Protein AF-A0A5E4Q8F3-F1 (afdb_monomer)

Nearest PDB structures (foldseek):
  2fm8-assembly1_C  TM=4.283E-01  e=4.995E+00  Salmonella enterica subsp. enterica serovar Typhimurium

Sequence (100 aa):
MDKVKKRAPNYTENEKQNLLELVAKYKDIVDCKRTGSFYINKKQIAWAKIADEYNSFCTTGPRNMRTPKHFYNNIKHHARKVSAIENVEILIDITNQPTT

Organism: NCBI:txid189913

Foldseek 3Di:
DDDPDDDQDDDDPVLLVVLVVLCVVVVCLCVPPDDDPVSVVSNQVSLQVSQVVSQVDDPSHGDGSVVSNVSVVVVVVVVVVVVVVVVVVVV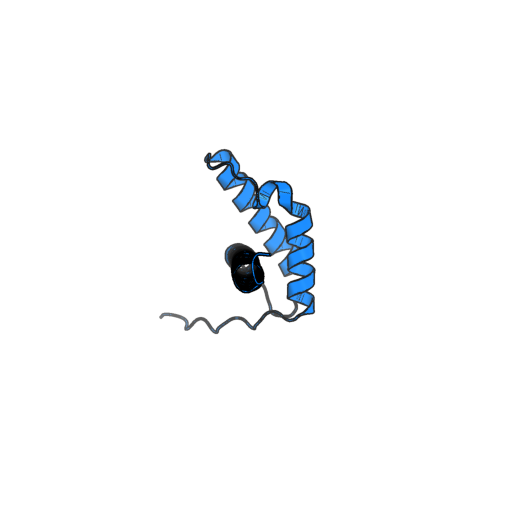VVVVPPPDD

Solvent-accessible surface area (backbone atoms only — not comparable to full-atom values): 5960 Å² total; per-residue (Å²): 134,84,76,80,77,75,80,72,64,75,80,50,72,67,56,50,52,54,51,50,53,50,47,58,78,43,36,79,55,69,68,45,86,66,79,52,70,72,50,48,50,53,30,52,54,50,36,42,51,49,23,54,58,48,45,75,73,51,86,66,60,79,59,58,38,64,54,62,53,49,53,52,51,50,50,56,48,50,53,53,51,51,55,52,49,55,53,49,52,54,52,51,57,60,70,69,50,81,83,128

InterPro domains:
  IPR028002 Myb/SANT-like DNA-binding domain 5 [PF13873] (7-81)

pLDDT: mean 88.31, std 11.17, range [41.16, 97.81]

Secondary structure (DSSP, 8-state):
-----PPPPPPPHHHHHHHHHHHHHTHHHHT----SHHHHHHHHHHHHHHHHHHHHH-SS----THHHHHHHHHHHHHHHHHHHHHHHHHHHHHHTS---

Radius of gyration: 19.05 Å; Cα contacts (8 Å, |Δi|>4): 50; chains: 1; bounding box: 34×70×32 Å

Structure (mmCIF, N/CA/C/O backbone):
data_AF-A0A5E4Q8F3-F1
#
_entry.id   AF-A0A5E4Q8F3-F1
#
loop_
_atom_site.group_PDB
_atom_site.id
_atom_site.type_symbol
_atom_site.label_atom_id
_atom_site.label_alt_id
_atom_site.label_comp_id
_atom_site.label_asym_id
_atom_site.label_entity_id
_atom_site.label_seq_id
_atom_site.pdbx_PDB_ins_code
_atom_site.Cartn_x
_atom_site.Cartn_y
_atom_site.Cartn_z
_atom_site.occupancy
_atom_site.B_iso_or_equiv
_atom_site.auth_seq_id
_atom_site.auth_comp_id
_atom_site.auth_asym_id
_atom_site.auth_atom_id
_atom_site.pdbx_PDB_model_num
ATOM 1 N N . MET A 1 1 ? 19.994 -22.347 3.267 1.00 41.16 1 MET A N 1
ATOM 2 C CA . MET A 1 1 ? 20.299 -21.634 2.006 1.00 41.16 1 MET A CA 1
ATOM 3 C C . MET A 1 1 ? 19.337 -20.471 1.869 1.00 41.16 1 MET A C 1
ATOM 5 O O . MET A 1 1 ? 18.236 -20.634 1.352 1.00 41.16 1 MET A O 1
ATOM 9 N N . ASP A 1 2 ? 19.730 -19.310 2.382 1.00 53.06 2 ASP A N 1
ATOM 10 C CA . ASP A 1 2 ? 18.973 -18.076 2.213 1.00 53.06 2 ASP A CA 1
ATOM 11 C C . ASP A 1 2 ? 19.071 -17.625 0.757 1.00 53.06 2 ASP A C 1
ATOM 13 O O . ASP A 1 2 ? 20.108 -17.154 0.290 1.00 53.06 2 ASP A O 1
ATOM 17 N N . LYS A 1 3 ? 17.985 -17.810 -0.002 1.00 62.62 3 LYS A N 1
ATOM 18 C CA . LYS A 1 3 ? 17.858 -17.202 -1.329 1.00 62.62 3 LYS A CA 1
ATOM 19 C C . LYS A 1 3 ? 17.895 -15.687 -1.139 1.00 62.62 3 LYS A C 1
ATOM 21 O O . LYS A 1 3 ? 16.931 -15.113 -0.634 1.00 62.62 3 LYS A O 1
ATOM 26 N N . VAL A 1 4 ? 18.987 -15.048 -1.559 1.00 63.34 4 VAL A N 1
ATOM 27 C CA . VAL A 1 4 ? 19.101 -13.586 -1.648 1.00 63.34 4 VAL A CA 1
ATOM 28 C C . VAL A 1 4 ? 17.906 -13.076 -2.457 1.00 63.34 4 VAL A C 1
ATOM 30 O O . VAL A 1 4 ? 17.823 -13.281 -3.670 1.00 63.34 4 VAL A O 1
ATOM 33 N N . LYS A 1 5 ? 16.925 -12.467 -1.779 1.00 66.12 5 LYS A N 1
ATOM 34 C CA . LYS A 1 5 ? 15.740 -11.909 -2.436 1.00 66.12 5 LYS A CA 1
ATOM 35 C C . LYS A 1 5 ? 16.194 -10.725 -3.281 1.00 66.12 5 LYS A C 1
ATOM 37 O O . LYS A 1 5 ? 16.501 -9.663 -2.743 1.00 66.12 5 LYS A O 1
ATOM 42 N N . LYS A 1 6 ? 16.230 -10.903 -4.605 1.00 72.75 6 LYS A N 1
ATOM 43 C CA . LYS A 1 6 ? 16.404 -9.787 -5.541 1.00 72.75 6 LYS A CA 1
ATOM 44 C C . LYS A 1 6 ? 15.330 -8.738 -5.246 1.00 72.75 6 LYS A C 1
ATOM 46 O O . LYS A 1 6 ? 14.160 -9.084 -5.064 1.00 72.75 6 LYS A O 1
ATOM 51 N N . ARG A 1 7 ? 15.736 -7.467 -5.154 1.00 77.06 7 ARG A N 1
ATOM 52 C CA . ARG A 1 7 ? 14.789 -6.359 -4.979 1.00 77.06 7 ARG A CA 1
ATOM 53 C C . ARG A 1 7 ? 13.828 -6.378 -6.159 1.00 77.06 7 ARG A C 1
ATOM 55 O O . ARG A 1 7 ? 14.257 -6.486 -7.305 1.00 77.06 7 ARG A O 1
ATOM 62 N N . ALA A 1 8 ? 12.538 -6.300 -5.864 1.00 77.12 8 ALA A N 1
ATOM 63 C CA . ALA A 1 8 ? 11.547 -6.152 -6.910 1.00 77.12 8 ALA A CA 1
ATOM 64 C C . ALA A 1 8 ? 11.726 -4.776 -7.589 1.00 77.12 8 ALA A C 1
ATOM 66 O O . ALA A 1 8 ? 12.150 -3.835 -6.907 1.00 77.12 8 ALA A O 1
ATOM 67 N N . PRO A 1 9 ? 11.421 -4.645 -8.893 1.00 86.25 9 PRO A N 1
ATOM 68 C CA . PRO A 1 9 ? 11.582 -3.388 -9.620 1.00 86.25 9 PRO A CA 1
ATOM 69 C C . PRO A 1 9 ? 10.818 -2.230 -8.962 1.00 86.25 9 PRO A C 1
ATOM 71 O O . PRO A 1 9 ? 9.877 -2.445 -8.191 1.00 86.25 9 PRO A O 1
ATOM 74 N N . ASN A 1 10 ? 11.210 -0.993 -9.254 1.00 89.56 10 ASN A N 1
ATOM 75 C CA . ASN A 1 10 ? 10.438 0.170 -8.816 1.00 89.56 10 ASN A CA 1
ATOM 76 C C . ASN A 1 10 ? 9.112 0.243 -9.581 1.00 89.56 10 ASN A C 1
ATOM 78 O O . ASN A 1 10 ? 9.052 -0.184 -10.730 1.00 89.56 10 ASN A O 1
ATOM 82 N N . TYR A 1 11 ? 8.080 0.809 -8.953 1.00 87.69 11 TYR A N 1
ATOM 83 C CA . TYR A 1 11 ? 6.825 1.110 -9.640 1.00 87.69 11 TYR A CA 1
ATOM 84 C C . TYR A 1 11 ? 7.064 2.119 -10.764 1.00 87.69 11 TYR A C 1
ATOM 86 O O . TYR A 1 11 ? 7.699 3.158 -10.544 1.00 87.69 11 TYR A O 1
ATOM 94 N N . THR A 1 12 ? 6.513 1.833 -11.939 1.00 92.62 12 THR A N 1
ATOM 95 C CA . THR A 1 12 ? 6.378 2.819 -13.016 1.00 92.62 12 THR A CA 1
ATOM 96 C C . THR A 1 12 ? 5.365 3.893 -12.625 1.00 92.62 12 THR A C 1
ATOM 98 O O . THR A 1 12 ? 4.543 3.687 -11.734 1.00 92.62 12 THR A O 1
ATOM 101 N N . GLU A 1 13 ? 5.393 5.048 -13.287 1.00 92.25 13 GLU A N 1
ATOM 102 C CA . GLU A 1 13 ? 4.447 6.125 -12.970 1.00 92.25 13 GLU A CA 1
ATOM 103 C C . GLU A 1 13 ? 2.990 5.712 -13.228 1.00 92.25 13 GLU A C 1
ATOM 105 O O . GLU A 1 13 ? 2.118 5.950 -12.397 1.00 92.25 13 GLU A O 1
ATOM 110 N N . ASN A 1 14 ? 2.749 4.975 -14.314 1.00 92.75 14 ASN A N 1
ATOM 111 C CA . ASN A 1 14 ? 1.431 4.425 -14.623 1.00 92.75 14 ASN A CA 1
ATOM 112 C C . ASN A 1 14 ? 0.950 3.436 -13.547 1.00 92.75 14 ASN A C 1
ATOM 114 O O . ASN A 1 14 ? -0.196 3.483 -13.112 1.00 92.75 14 ASN A O 1
ATOM 118 N N . GLU A 1 15 ? 1.836 2.563 -13.058 1.00 92.50 15 GLU A N 1
ATOM 119 C CA . GLU A 1 15 ? 1.501 1.643 -11.966 1.00 92.50 15 GLU A CA 1
ATOM 120 C C . GLU A 1 15 ? 1.185 2.379 -10.662 1.00 92.50 15 GLU A C 1
ATOM 122 O O . GLU A 1 15 ? 0.274 1.965 -9.946 1.00 92.50 15 GLU A O 1
ATOM 127 N N . LYS A 1 16 ? 1.904 3.465 -10.349 1.00 93.50 16 LYS A N 1
ATOM 128 C CA . LYS A 1 16 ? 1.603 4.306 -9.181 1.00 93.50 16 LYS A CA 1
ATOM 129 C C . LYS A 1 16 ? 0.211 4.922 -9.292 1.00 93.50 16 LYS A C 1
ATOM 131 O O . LYS A 1 16 ? -0.545 4.853 -8.324 1.00 93.50 16 LYS A O 1
ATOM 136 N N . GLN A 1 17 ? -0.122 5.484 -10.455 1.00 94.75 17 GLN A N 1
ATOM 137 C CA . GLN A 1 17 ? -1.421 6.101 -10.715 1.00 94.75 17 GLN A CA 1
ATOM 138 C C . GLN A 1 17 ? -2.556 5.076 -10.601 1.00 94.75 17 GLN A C 1
ATOM 140 O O . GLN A 1 17 ? -3.470 5.254 -9.796 1.00 94.75 17 GLN A O 1
ATOM 145 N N . ASN A 1 18 ? -2.437 3.941 -11.293 1.00 93.69 18 ASN A N 1
ATOM 146 C CA . ASN A 1 18 ? -3.419 2.858 -11.218 1.00 93.69 18 ASN A CA 1
ATOM 147 C C . ASN A 1 18 ? -3.590 2.348 -9.783 1.00 93.69 18 ASN A C 1
ATOM 149 O O . ASN A 1 18 ? -4.702 2.077 -9.332 1.00 93.69 18 ASN A O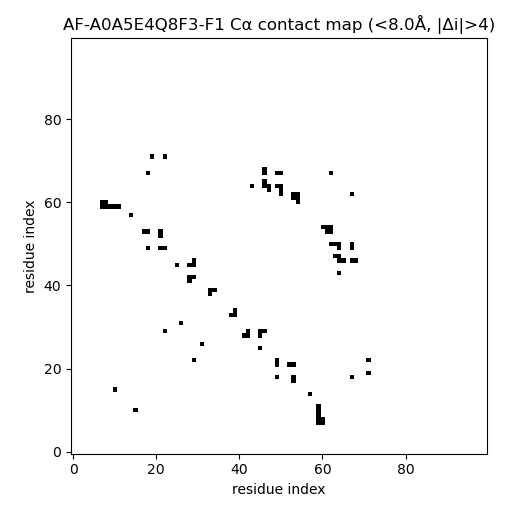 1
ATOM 153 N N . LEU A 1 19 ? -2.493 2.232 -9.030 1.00 93.94 19 LEU A N 1
ATOM 154 C CA . LEU A 1 19 ? -2.546 1.793 -7.643 1.00 93.94 19 LEU A CA 1
ATOM 155 C C . LEU A 1 19 ? -3.279 2.800 -6.744 1.00 93.94 19 LEU A C 1
ATOM 157 O O . LEU A 1 19 ? -4.019 2.386 -5.854 1.00 93.94 19 LEU A O 1
ATOM 161 N N . LEU A 1 20 ? -3.111 4.104 -6.971 1.00 95.56 20 LEU A N 1
ATOM 162 C CA . LEU A 1 20 ? -3.868 5.137 -6.260 1.00 95.56 20 LEU A CA 1
ATOM 163 C C . LEU A 1 20 ? -5.364 5.072 -6.580 1.00 95.56 20 LEU A C 1
ATOM 165 O O . LEU A 1 20 ? -6.180 5.157 -5.663 1.00 95.56 20 LEU A O 1
ATOM 169 N N . GLU A 1 21 ? -5.724 4.855 -7.843 1.00 96.12 21 GLU A N 1
ATOM 170 C CA . GLU A 1 21 ? -7.117 4.687 -8.268 1.00 96.12 21 GLU A CA 1
ATOM 171 C C . GLU A 1 21 ? -7.760 3.443 -7.647 1.00 96.12 21 GLU A C 1
ATOM 173 O O . GLU A 1 21 ? -8.880 3.512 -7.138 1.00 96.12 21 GLU A O 1
ATOM 178 N N . LEU A 1 22 ? -7.037 2.319 -7.599 1.00 95.88 22 LEU A N 1
ATOM 179 C CA . LEU A 1 22 ? -7.485 1.122 -6.886 1.00 95.88 22 LEU A CA 1
ATOM 180 C C . LEU A 1 22 ? -7.731 1.409 -5.406 1.00 95.88 22 LEU A C 1
ATOM 182 O O . LEU A 1 22 ? -8.772 1.044 -4.864 1.00 95.88 22 LEU A O 1
ATOM 186 N N . VAL A 1 23 ? -6.795 2.083 -4.737 1.00 96.12 23 VAL A N 1
ATOM 187 C CA . VAL A 1 23 ? -6.950 2.429 -3.319 1.00 96.12 23 VAL A CA 1
ATOM 188 C C . VAL A 1 23 ? -8.143 3.366 -3.110 1.00 96.12 23 VAL A C 1
ATOM 190 O O . VAL A 1 23 ? -8.882 3.190 -2.139 1.00 96.12 23 VAL A O 1
ATOM 193 N N . ALA A 1 24 ? -8.380 4.309 -4.026 1.00 95.12 24 ALA A N 1
ATOM 194 C CA . ALA A 1 24 ? -9.519 5.220 -3.972 1.00 95.12 24 ALA A CA 1
ATOM 195 C C . ALA A 1 24 ? -10.867 4.477 -4.012 1.00 95.12 24 ALA A C 1
ATOM 197 O O . ALA A 1 24 ? -11.759 4.823 -3.237 1.00 95.12 24 ALA A O 1
ATOM 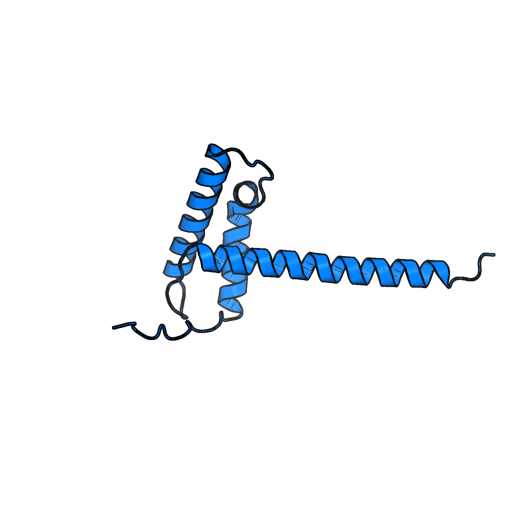198 N N . LYS A 1 25 ? -10.995 3.400 -4.804 1.00 96.25 25 LYS A N 1
ATOM 199 C CA . LYS A 1 25 ? -12.199 2.537 -4.827 1.00 96.25 25 LYS A CA 1
ATOM 200 C C . LYS A 1 25 ? -12.515 1.903 -3.466 1.00 96.25 25 LYS A C 1
ATOM 202 O O . LYS A 1 25 ? -13.672 1.635 -3.161 1.00 96.25 25 LYS A O 1
ATOM 207 N N . TYR A 1 26 ? -11.495 1.668 -2.638 1.00 96.06 26 TYR A N 1
ATOM 208 C CA . TYR A 1 26 ? -11.620 1.044 -1.315 1.00 96.06 26 TYR A CA 1
ATOM 209 C C . TYR A 1 26 ? -11.443 2.030 -0.149 1.00 96.06 26 TYR A C 1
ATOM 211 O O . TYR A 1 26 ? -11.329 1.591 1.005 1.00 96.06 26 TYR A O 1
ATOM 219 N N . LYS A 1 27 ? -11.426 3.345 -0.422 1.00 93.94 27 LYS A N 1
ATOM 220 C CA . LYS A 1 27 ? -11.075 4.416 0.528 1.00 93.94 27 LYS A CA 1
ATOM 221 C C . LYS A 1 27 ? -11.795 4.295 1.870 1.00 93.94 27 LYS A C 1
ATOM 223 O O . LYS A 1 27 ? -11.143 4.308 2.914 1.00 93.94 27 LYS A O 1
ATOM 228 N N . ASP A 1 28 ? -13.108 4.086 1.849 1.00 95.25 28 ASP A N 1
ATOM 229 C CA . ASP A 1 28 ? -13.939 4.018 3.060 1.00 95.25 28 ASP A CA 1
ATOM 230 C C . ASP A 1 28 ? -13.528 2.894 4.016 1.00 95.25 28 ASP A C 1
ATOM 232 O O . ASP A 1 28 ? -13.720 2.981 5.231 1.00 95.25 28 ASP A O 1
ATOM 236 N N . ILE A 1 29 ? -12.930 1.828 3.481 1.00 96.19 29 ILE A N 1
ATOM 237 C CA . ILE A 1 29 ? -12.446 0.694 4.263 1.00 96.19 29 ILE A CA 1
ATOM 238 C C . ILE A 1 29 ? -11.012 0.951 4.725 1.00 96.19 29 ILE A C 1
ATOM 240 O O . ILE A 1 29 ? -10.716 0.796 5.914 1.00 96.19 29 ILE A O 1
ATOM 244 N N . VAL A 1 30 ? -10.119 1.340 3.808 1.00 94.69 30 VAL A N 1
ATOM 245 C CA . VAL A 1 30 ? -8.682 1.476 4.101 1.00 94.69 30 VAL A CA 1
ATOM 246 C C . VAL A 1 30 ? -8.376 2.652 5.032 1.00 94.69 30 VAL A C 1
ATOM 248 O O . VAL A 1 30 ? -7.526 2.505 5.913 1.00 94.69 30 VAL A O 1
ATOM 251 N N . ASP A 1 31 ? -9.106 3.765 4.906 1.00 93.88 31 ASP A N 1
ATOM 252 C CA . ASP A 1 31 ? -8.959 4.964 5.743 1.00 93.88 31 ASP A CA 1
ATOM 253 C C . ASP A 1 31 ? -9.906 4.988 6.951 1.00 93.88 31 ASP A C 1
ATOM 255 O O . ASP A 1 31 ? -9.870 5.919 7.760 1.00 93.88 31 ASP A O 1
ATOM 259 N N . CYS A 1 32 ? -10.712 3.938 7.143 1.00 94.12 32 CYS A N 1
ATOM 260 C CA . CYS A 1 32 ? -11.551 3.800 8.327 1.00 94.12 32 CYS A CA 1
ATOM 261 C C . CYS A 1 32 ? -10.703 3.939 9.606 1.00 94.12 32 CYS A C 1
ATOM 263 O O . CYS A 1 32 ? -9.719 3.225 9.789 1.00 94.12 32 CYS A O 1
ATOM 265 N N . LYS A 1 33 ? -11.089 4.806 10.548 1.00 93.38 33 LYS A N 1
ATOM 266 C CA . LYS A 1 33 ? -10.323 5.029 11.795 1.00 93.38 33 LYS A CA 1
ATOM 267 C C . LYS A 1 33 ? -10.530 3.943 12.860 1.00 93.38 33 LYS A C 1
ATOM 269 O O . LYS A 1 33 ? -9.822 3.917 13.858 1.00 93.38 33 LYS A O 1
ATOM 274 N N . ARG A 1 34 ? -11.478 3.022 12.655 1.00 94.75 34 ARG A N 1
ATOM 275 C CA . ARG A 1 34 ? -11.837 1.985 13.637 1.00 94.75 34 ARG A CA 1
ATOM 276 C C . ARG A 1 34 ? -10.719 0.947 13.795 1.00 94.75 34 ARG A C 1
ATOM 278 O O . ARG A 1 34 ? -10.110 0.517 12.807 1.00 94.75 34 ARG A O 1
ATOM 285 N N . THR A 1 35 ? -10.485 0.535 15.040 1.00 92.50 35 THR A N 1
ATOM 286 C CA . THR A 1 35 ? -9.356 -0.314 15.467 1.00 92.50 35 THR A CA 1
ATOM 287 C C . THR A 1 35 ? -9.767 -1.705 15.957 1.00 92.50 35 THR A C 1
ATOM 289 O O . THR A 1 35 ? -8.902 -2.512 16.268 1.00 92.50 35 THR A O 1
ATOM 292 N N . GLY A 1 36 ? -11.065 -2.027 15.993 1.00 95.75 36 GLY A N 1
ATOM 293 C CA . GLY A 1 36 ? -11.533 -3.363 16.382 1.00 95.75 36 GLY A CA 1
ATOM 294 C C . GLY A 1 36 ? -11.060 -4.462 15.422 1.00 95.75 36 GLY A C 1
ATOM 295 O O . GLY A 1 36 ? -10.900 -4.213 14.224 1.00 95.75 36 GLY A O 1
ATOM 296 N N . SER A 1 37 ? -10.890 -5.687 15.930 1.00 96.19 37 SER A N 1
ATOM 297 C CA . SER A 1 37 ? -10.399 -6.855 15.174 1.00 96.19 37 SER A CA 1
ATOM 298 C C . SER A 1 37 ? -11.159 -7.089 13.864 1.00 96.19 37 SER A C 1
ATOM 300 O O . SER A 1 37 ? -10.542 -7.276 12.817 1.00 96.19 37 SER A O 1
ATOM 302 N N . PHE A 1 38 ? -12.489 -6.966 13.889 1.00 96.06 38 PHE A N 1
ATOM 303 C CA . PHE A 1 38 ? -13.345 -7.032 12.701 1.00 96.06 38 PHE A CA 1
ATOM 304 C C . PHE A 1 38 ? -12.943 -6.013 11.617 1.00 96.06 38 PHE A C 1
ATOM 306 O O . PHE A 1 38 ? -12.793 -6.360 10.446 1.00 96.06 38 PHE A O 1
ATOM 313 N N . TYR A 1 39 ? -12.708 -4.755 12.002 1.00 95.19 39 TYR A N 1
ATOM 314 C CA . TYR A 1 39 ? -12.319 -3.684 11.077 1.00 95.19 39 TYR A CA 1
ATOM 315 C C . TYR A 1 39 ? -10.883 -3.846 10.581 1.00 95.19 39 TYR A C 1
ATOM 317 O O . TYR A 1 39 ? -10.593 -3.537 9.425 1.00 95.19 39 TYR A O 1
ATOM 325 N N . ILE A 1 40 ? -9.988 -4.358 11.430 1.00 95.69 40 ILE A N 1
ATOM 326 C CA . ILE A 1 40 ? -8.623 -4.710 11.034 1.00 95.69 40 ILE A CA 1
ATOM 327 C C . ILE A 1 40 ? -8.657 -5.799 9.959 1.00 95.69 40 ILE A C 1
ATOM 329 O O . ILE A 1 40 ? -8.017 -5.632 8.921 1.00 95.69 40 ILE A O 1
ATOM 333 N N . ASN A 1 41 ? -9.437 -6.863 10.164 1.00 96.75 41 ASN A N 1
ATOM 334 C CA . ASN A 1 41 ? -9.583 -7.932 9.179 1.00 96.75 41 ASN A CA 1
ATOM 335 C C . ASN A 1 41 ? -10.195 -7.404 7.870 1.00 96.75 41 ASN A C 1
ATOM 337 O O . ASN A 1 41 ? -9.658 -7.636 6.790 1.00 96.75 41 ASN A O 1
ATOM 341 N N . LYS A 1 42 ? -11.243 -6.572 7.952 1.00 97.06 42 LYS A N 1
ATOM 342 C CA . LYS A 1 42 ? -11.857 -5.940 6.772 1.00 97.06 42 LYS A CA 1
ATOM 343 C C . LYS A 1 42 ? -10.847 -5.121 5.954 1.00 97.06 42 LYS A C 1
ATOM 345 O O . LYS A 1 42 ? -10.839 -5.209 4.728 1.00 97.06 42 LYS A O 1
ATOM 350 N N . LYS A 1 43 ? -9.955 -4.377 6.618 1.00 96.56 43 LYS A N 1
ATOM 351 C CA . LYS A 1 43 ? -8.845 -3.665 5.962 1.00 96.56 43 LYS A CA 1
ATOM 352 C C . LYS A 1 43 ? -7.842 -4.621 5.322 1.00 96.56 43 LYS A C 1
ATOM 354 O O . LYS A 1 43 ? -7.391 -4.347 4.219 1.00 96.56 43 LYS A O 1
ATOM 359 N N . GLN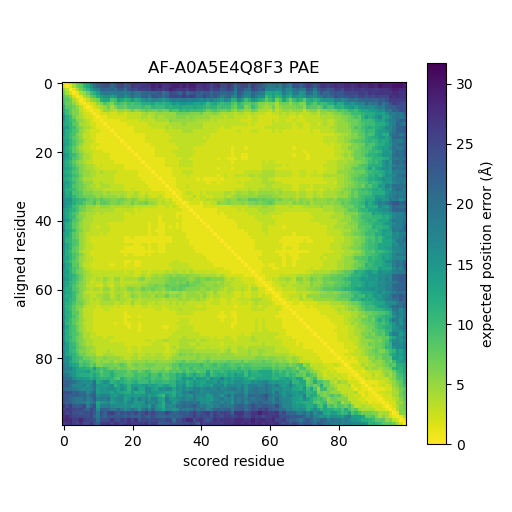 A 1 44 ? -7.470 -5.710 5.995 1.00 96.62 44 GLN A N 1
ATOM 360 C CA . GLN A 1 44 ? -6.552 -6.710 5.433 1.00 96.62 44 GLN A CA 1
ATOM 361 C C . GLN A 1 44 ? -7.123 -7.337 4.158 1.00 96.62 44 GLN A C 1
ATOM 363 O O . GLN A 1 44 ? -6.424 -7.387 3.152 1.00 96.62 44 GLN A O 1
ATOM 368 N N . ILE A 1 45 ? -8.405 -7.710 4.171 1.00 97.06 45 ILE A N 1
ATOM 369 C CA . ILE A 1 45 ? -9.113 -8.235 2.997 1.00 97.06 45 ILE A CA 1
ATOM 370 C C . ILE A 1 45 ? -9.132 -7.201 1.863 1.00 97.06 45 ILE A C 1
ATOM 372 O O . ILE A 1 45 ? -8.860 -7.551 0.720 1.00 97.06 45 ILE A O 1
ATOM 376 N N . ALA A 1 46 ? -9.406 -5.926 2.158 1.00 97.81 46 ALA A N 1
ATOM 377 C CA . ALA A 1 46 ? -9.363 -4.871 1.143 1.00 97.81 46 ALA A CA 1
ATOM 378 C C . ALA A 1 46 ? -7.961 -4.715 0.530 1.00 97.81 46 ALA A C 1
ATOM 380 O O . ALA A 1 46 ? -7.827 -4.652 -0.687 1.00 97.81 46 ALA A O 1
ATOM 381 N N . TRP A 1 47 ? -6.904 -4.726 1.349 1.00 97.69 47 TRP A N 1
ATOM 382 C CA . TRP A 1 47 ? -5.526 -4.672 0.851 1.00 97.69 47 TRP A CA 1
ATOM 383 C C . TRP A 1 47 ? -5.128 -5.906 0.034 1.00 97.69 47 TRP A C 1
ATOM 385 O O . TRP A 1 47 ? -4.332 -5.770 -0.892 1.00 97.69 47 TRP A O 1
ATOM 395 N N . ALA A 1 48 ? -5.664 -7.086 0.358 1.00 97.19 48 ALA A N 1
ATOM 396 C CA . ALA A 1 48 ? -5.485 -8.287 -0.453 1.00 97.19 48 ALA A CA 1
ATOM 397 C C . ALA A 1 48 ? -6.135 -8.121 -1.834 1.00 97.19 48 ALA A C 1
ATOM 399 O O . ALA A 1 48 ? -5.443 -8.270 -2.833 1.00 97.19 48 ALA A O 1
ATOM 400 N N . LYS A 1 49 ? -7.395 -7.666 -1.893 1.00 97.31 49 LYS A N 1
ATOM 401 C CA . LYS A 1 49 ? -8.095 -7.391 -3.162 1.00 97.31 49 LYS A CA 1
ATOM 402 C C . LYS A 1 49 ? -7.368 -6.367 -4.033 1.00 97.31 49 LYS A C 1
ATOM 404 O O . LYS A 1 49 ? -7.167 -6.610 -5.213 1.00 97.31 49 LYS A O 1
ATOM 409 N N . ILE A 1 50 ? -6.900 -5.267 -3.437 1.00 97.12 50 ILE A N 1
ATOM 410 C CA . ILE A 1 50 ? -6.102 -4.253 -4.146 1.00 97.12 50 ILE A CA 1
ATOM 411 C C . ILE A 1 50 ? -4.833 -4.872 -4.742 1.00 97.12 50 ILE A C 1
ATOM 413 O O . ILE A 1 50 ? -4.455 -4.537 -5.860 1.00 97.12 50 ILE A O 1
ATOM 417 N N . ALA A 1 51 ? -4.155 -5.752 -4.000 1.00 96.00 51 ALA A N 1
ATOM 418 C CA . ALA A 1 51 ? -2.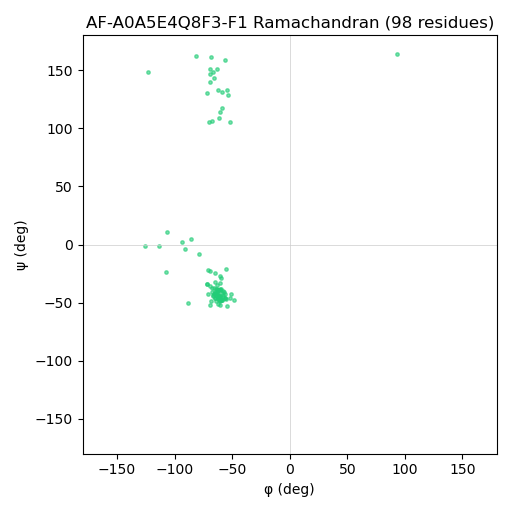961 -6.419 -4.501 1.00 96.00 51 ALA A CA 1
ATOM 419 C C . ALA A 1 51 ? -3.283 -7.392 -5.639 1.00 96.00 51 ALA A C 1
ATOM 421 O O . ALA A 1 51 ? -2.542 -7.420 -6.615 1.00 96.00 51 ALA A O 1
ATOM 422 N N . ASP A 1 52 ? -4.377 -8.144 -5.539 1.00 96.25 52 ASP A N 1
ATOM 423 C CA . ASP A 1 52 ? -4.813 -9.074 -6.583 1.00 96.25 52 ASP A CA 1
ATOM 424 C C . ASP A 1 52 ? -5.192 -8.328 -7.870 1.00 96.25 52 ASP A C 1
ATOM 426 O O . ASP A 1 52 ? -4.714 -8.680 -8.949 1.00 96.25 52 ASP A O 1
ATOM 430 N N . GLU A 1 53 ? -5.960 -7.239 -7.758 1.00 95.69 53 GLU A N 1
ATOM 431 C CA . GLU A 1 53 ? -6.278 -6.365 -8.890 1.00 95.69 53 GLU A CA 1
ATOM 432 C C . GLU A 1 53 ? -5.010 -5.764 -9.494 1.00 95.69 53 GLU A C 1
ATOM 434 O O . GLU A 1 53 ? -4.813 -5.865 -10.701 1.00 95.69 53 GLU A O 1
ATOM 439 N N . TYR A 1 54 ? -4.105 -5.219 -8.675 1.00 94.94 54 TYR A N 1
ATOM 440 C CA . TYR A 1 54 ? -2.819 -4.705 -9.150 1.00 94.94 54 TYR A CA 1
ATOM 441 C C . TYR A 1 54 ? -2.023 -5.771 -9.913 1.00 94.94 54 TYR A C 1
ATOM 443 O O . TYR A 1 54 ? -1.508 -5.521 -11.003 1.00 94.94 54 TYR A O 1
ATOM 451 N N . ASN A 1 55 ? -1.943 -6.980 -9.359 1.00 94.44 55 ASN A N 1
ATOM 452 C CA . ASN A 1 55 ? -1.186 -8.079 -9.943 1.00 94.44 55 ASN A CA 1
ATOM 453 C C . ASN A 1 55 ? -1.759 -8.536 -11.292 1.00 94.44 55 ASN A C 1
ATOM 455 O O . ASN A 1 55 ? -1.003 -9.069 -12.101 1.00 94.44 55 ASN A O 1
ATOM 459 N N . SER A 1 56 ? -3.049 -8.299 -11.556 1.00 93.62 56 SER A N 1
ATOM 460 C CA . SER A 1 56 ? -3.691 -8.646 -12.831 1.00 93.62 56 SER A CA 1
ATOM 461 C C . SER A 1 56 ? -3.221 -7.800 -14.021 1.00 93.62 56 SER A C 1
ATOM 463 O O . SER A 1 56 ? -3.313 -8.258 -15.156 1.00 93.62 56 SER A O 1
ATOM 465 N N . PHE A 1 57 ? -2.683 -6.598 -13.777 1.00 89.75 57 PHE A N 1
ATOM 466 C CA . PHE A 1 57 ? -2.211 -5.685 -14.828 1.00 89.75 57 PHE A CA 1
ATOM 467 C C . PHE A 1 57 ? -0.753 -5.231 -14.661 1.00 89.75 57 PHE A C 1
ATOM 469 O O . PHE A 1 57 ? -0.254 -4.452 -15.474 1.00 89.75 57 PHE A O 1
ATOM 476 N N . CYS A 1 58 ? -0.063 -5.660 -13.600 1.00 90.44 58 CYS A N 1
ATOM 477 C CA . CYS A 1 58 ? 1.297 -5.207 -13.325 1.00 90.44 58 CYS A CA 1
ATOM 478 C C . CYS A 1 58 ? 2.296 -5.674 -14.393 1.00 90.44 58 CYS A C 1
ATOM 480 O O . CYS A 1 58 ? 2.242 -6.806 -14.874 1.00 90.44 58 CYS A O 1
ATOM 482 N N . THR A 1 59 ? 3.265 -4.815 -14.706 1.00 89.31 59 THR A N 1
ATOM 483 C CA . THR A 1 59 ? 4.365 -5.137 -15.630 1.00 89.31 59 THR A CA 1
ATOM 484 C C . THR A 1 59 ? 5.684 -5.314 -14.884 1.00 89.31 59 THR A C 1
ATOM 486 O O . THR A 1 59 ? 6.567 -6.044 -15.329 1.00 89.31 59 THR A O 1
ATOM 489 N N . THR A 1 60 ? 5.802 -4.723 -13.691 1.00 88.81 60 THR A N 1
ATOM 490 C CA . THR A 1 60 ? 6.978 -4.837 -12.811 1.00 88.81 60 THR A CA 1
ATOM 491 C C . THR A 1 60 ? 6.967 -6.068 -11.903 1.00 88.81 60 THR A C 1
ATOM 493 O O . THR A 1 60 ? 7.859 -6.236 -11.066 1.00 88.81 60 THR A O 1
ATOM 496 N N . GLY A 1 61 ? 5.968 -6.936 -12.066 1.00 87.56 61 GLY A N 1
ATOM 497 C CA . GLY A 1 61 ? 5.823 -8.192 -11.343 1.00 87.56 61 GLY A CA 1
ATOM 498 C C . GLY A 1 61 ? 4.961 -8.108 -10.076 1.00 87.56 61 GLY A C 1
ATOM 499 O O . GLY A 1 61 ? 4.701 -7.020 -9.541 1.00 87.56 61 GLY A O 1
ATOM 500 N N . PRO A 1 62 ? 4.531 -9.280 -9.573 1.00 89.75 62 PRO A N 1
ATOM 501 C CA . PRO A 1 62 ? 3.503 -9.383 -8.549 1.00 89.75 62 PRO A CA 1
ATOM 502 C C . PRO A 1 62 ? 3.971 -8.862 -7.187 1.00 89.75 62 PRO A C 1
ATOM 504 O O . PRO A 1 62 ? 5.133 -8.999 -6.789 1.00 89.75 62 PRO A O 1
ATOM 507 N N . ARG A 1 63 ? 3.034 -8.287 -6.434 1.00 89.94 63 ARG A N 1
ATOM 508 C CA . ARG A 1 63 ? 3.233 -7.712 -5.103 1.00 89.94 63 ARG A CA 1
ATOM 509 C C . ARG A 1 63 ? 2.300 -8.359 -4.096 1.00 89.94 63 ARG A C 1
ATOM 511 O O . ARG A 1 63 ? 1.175 -8.741 -4.401 1.00 89.94 63 ARG A O 1
ATOM 518 N N . ASN A 1 64 ? 2.772 -8.447 -2.857 1.00 92.44 64 ASN A N 1
ATOM 519 C CA . ASN A 1 64 ? 1.911 -8.810 -1.738 1.00 92.44 64 ASN A CA 1
ATOM 520 C C . ASN A 1 64 ? 1.139 -7.579 -1.253 1.00 92.44 64 ASN A C 1
ATOM 522 O O . ASN A 1 64 ? 1.585 -6.454 -1.452 1.00 92.44 64 ASN A O 1
ATOM 526 N N . MET A 1 65 ? 0.054 -7.781 -0.504 1.00 93.44 65 MET A N 1
ATOM 527 C CA . MET A 1 65 ? -0.751 -6.690 0.069 1.00 93.44 65 MET A CA 1
ATOM 528 C C . MET A 1 65 ? 0.026 -5.682 0.934 1.00 93.44 65 MET A C 1
ATOM 530 O O . MET A 1 65 ? -0.422 -4.555 1.148 1.00 93.44 65 MET A O 1
ATOM 534 N N . ARG A 1 66 ? 1.203 -6.063 1.452 1.00 93.00 66 ARG A N 1
ATOM 535 C CA . ARG A 1 66 ? 2.020 -5.176 2.289 1.00 93.00 66 ARG A CA 1
ATOM 536 C C . ARG A 1 66 ? 2.656 -4.065 1.456 1.00 93.00 66 ARG A C 1
ATOM 538 O O . ARG A 1 66 ? 2.789 -2.960 1.974 1.00 93.00 66 ARG A O 1
ATOM 545 N N . THR A 1 67 ? 3.025 -4.330 0.198 1.00 92.19 67 THR A N 1
ATOM 546 C CA . THR A 1 67 ? 3.670 -3.327 -0.664 1.00 92.19 67 THR A CA 1
ATOM 547 C C . THR A 1 67 ? 2.709 -2.194 -1.060 1.00 92.19 67 THR A C 1
ATOM 549 O O . THR A 1 67 ? 3.043 -1.052 -0.744 1.00 92.19 67 THR A O 1
ATOM 552 N N . PRO A 1 68 ? 1.498 -2.453 -1.605 1.00 93.25 68 PRO A N 1
ATOM 553 C CA . PRO A 1 68 ? 0.460 -1.440 -1.824 1.00 93.25 68 PRO A CA 1
ATOM 554 C C . PRO A 1 68 ? 0.135 -0.604 -0.590 1.00 93.25 68 PRO A C 1
ATOM 556 O O . PRO A 1 68 ? 0.097 0.625 -0.646 1.00 93.25 68 PRO A O 1
ATOM 559 N N . LYS A 1 69 ? -0.033 -1.270 0.558 1.00 95.25 69 LYS A N 1
ATOM 560 C CA . LYS A 1 69 ? -0.318 -0.597 1.827 1.00 95.25 69 LYS A CA 1
ATOM 561 C C . LYS A 1 69 ? 0.807 0.354 2.228 1.00 95.25 69 LYS A C 1
ATOM 563 O O . LYS A 1 69 ? 0.546 1.473 2.666 1.00 95.25 69 LYS A O 1
ATOM 568 N N . HIS A 1 70 ? 2.056 -0.092 2.116 1.00 94.50 70 HIS A N 1
ATOM 569 C CA . HIS A 1 70 ? 3.212 0.731 2.455 1.00 94.50 70 HIS A CA 1
ATOM 570 C C . HIS A 1 70 ? 3.356 1.920 1.500 1.00 94.50 70 HIS A C 1
ATOM 572 O O . HIS A 1 70 ? 3.536 3.043 1.963 1.00 94.50 70 HIS A O 1
ATOM 578 N N . PHE A 1 71 ? 3.188 1.692 0.196 1.00 93.38 71 PHE A N 1
ATOM 579 C CA . PHE A 1 71 ? 3.18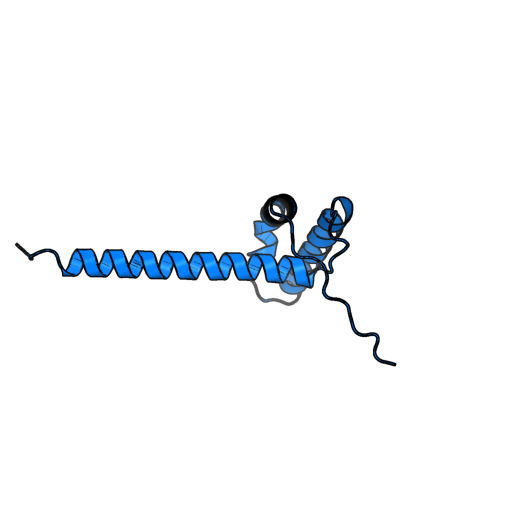1 2.739 -0.824 1.00 93.38 71 PHE A CA 1
ATOM 580 C C . PHE A 1 71 ? 2.161 3.843 -0.506 1.00 93.38 71 PHE A C 1
ATOM 582 O O . PHE A 1 71 ? 2.532 5.011 -0.390 1.00 93.38 71 PHE A O 1
ATOM 589 N N . TYR A 1 72 ? 0.903 3.473 -0.253 1.00 95.44 72 TYR A N 1
ATOM 590 C CA . TYR A 1 72 ? -0.147 4.440 0.077 1.00 95.44 72 TYR A CA 1
ATOM 591 C C . TYR A 1 72 ? 0.135 5.199 1.381 1.00 95.44 72 TYR A C 1
ATOM 593 O O . TYR A 1 72 ? -0.043 6.416 1.462 1.00 95.44 72 TYR A O 1
ATOM 601 N N . ASN A 1 73 ? 0.631 4.504 2.409 1.00 94.19 73 ASN A N 1
ATOM 602 C CA . ASN A 1 73 ? 1.011 5.141 3.668 1.00 94.19 73 ASN A CA 1
ATOM 603 C C . ASN A 1 73 ? 2.142 6.162 3.486 1.00 94.19 73 ASN A C 1
ATOM 605 O O . ASN A 1 73 ? 2.087 7.225 4.108 1.00 94.19 73 ASN A O 1
ATOM 609 N N . ASN A 1 74 ? 3.127 5.860 2.636 1.00 94.12 74 ASN A N 1
ATOM 610 C CA . ASN A 1 74 ? 4.227 6.768 2.324 1.00 94.12 74 ASN A CA 1
ATOM 611 C C . ASN A 1 74 ? 3.723 8.016 1.594 1.00 94.12 74 ASN A C 1
ATOM 613 O O . ASN A 1 74 ? 4.102 9.120 1.972 1.00 94.12 74 ASN A O 1
ATOM 617 N N . ILE A 1 75 ? 2.809 7.863 0.632 1.00 93.50 75 ILE A N 1
ATOM 618 C CA . ILE A 1 75 ? 2.173 9.001 -0.052 1.00 93.50 75 ILE A CA 1
ATOM 619 C C . ILE A 1 75 ? 1.412 9.874 0.941 1.00 93.50 75 ILE A C 1
ATOM 621 O O . ILE A 1 75 ? 1.628 11.081 0.998 1.00 93.50 75 ILE A O 1
ATOM 625 N N . LYS A 1 76 ? 0.582 9.273 1.798 1.00 92.56 76 LYS A N 1
ATOM 626 C CA . LYS A 1 76 ? -0.135 10.018 2.840 1.00 92.56 76 LYS A CA 1
ATOM 627 C C . LYS A 1 76 ? 0.810 10.730 3.805 1.00 92.56 76 LYS A C 1
ATOM 629 O O . LYS A 1 76 ? 0.495 11.815 4.282 1.00 92.56 76 LYS A O 1
ATOM 634 N N 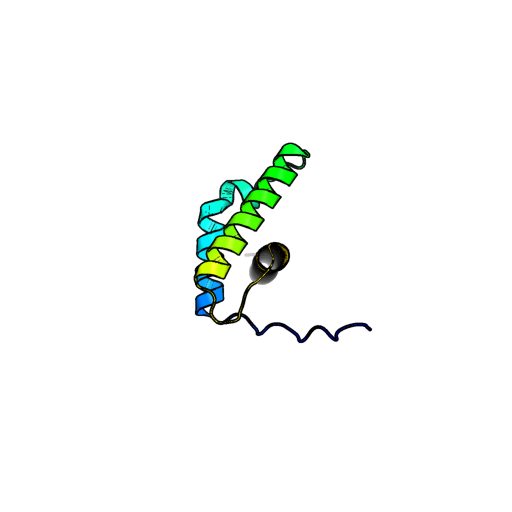. HIS A 1 77 ? 1.922 10.096 4.161 1.00 92.12 77 HIS A N 1
ATOM 635 C CA . HIS A 1 77 ? 2.937 10.703 5.014 1.00 92.12 77 HIS A CA 1
ATOM 636 C C . HIS A 1 77 ? 3.598 11.898 4.325 1.00 92.12 77 HIS A C 1
ATOM 638 O O . HIS A 1 77 ? 3.705 12.959 4.933 1.00 92.12 77 HIS A O 1
ATOM 644 N N . HIS A 1 78 ? 3.975 11.745 3.056 1.00 91.19 78 HIS A N 1
ATOM 645 C CA . HIS A 1 78 ? 4.535 12.822 2.251 1.00 91.19 78 HIS A CA 1
ATOM 646 C C . HIS A 1 78 ? 3.561 13.999 2.133 1.00 91.19 78 HIS A C 1
ATOM 648 O O . HIS A 1 78 ? 3.942 15.123 2.434 1.00 91.19 78 HIS A O 1
ATOM 654 N N . ALA A 1 79 ? 2.292 13.736 1.809 1.00 88.56 79 ALA A N 1
ATOM 655 C CA . ALA A 1 79 ? 1.253 14.761 1.727 1.00 88.56 79 ALA A CA 1
ATOM 656 C C . ALA A 1 79 ? 1.109 15.546 3.041 1.00 88.56 79 ALA A C 1
ATOM 658 O O . ALA A 1 79 ? 1.121 16.769 3.029 1.00 88.56 79 ALA A O 1
ATOM 659 N N . ARG A 1 80 ? 1.075 14.858 4.194 1.00 89.38 80 ARG A N 1
ATOM 660 C CA . ARG A 1 80 ? 1.042 15.532 5.506 1.00 89.38 80 ARG A CA 1
ATOM 661 C C . ARG A 1 80 ? 2.272 16.399 5.761 1.00 89.38 80 ARG A C 1
ATOM 663 O O . ARG A 1 80 ? 2.137 17.457 6.361 1.00 89.38 80 ARG A O 1
ATOM 670 N N . LYS A 1 81 ? 3.458 15.941 5.348 1.00 88.88 81 LYS A N 1
ATOM 671 C CA . LYS A 1 81 ? 4.702 16.699 5.517 1.00 88.88 81 LYS A CA 1
ATOM 672 C C . LYS A 1 81 ? 4.691 17.973 4.672 1.00 88.88 81 LYS A C 1
ATOM 674 O O . LYS A 1 81 ? 5.050 19.017 5.193 1.00 88.88 81 LYS A O 1
ATOM 679 N N . VAL A 1 82 ? 4.260 17.880 3.413 1.00 88.25 82 VAL A N 1
ATOM 680 C CA . VAL A 1 82 ? 4.142 19.036 2.510 1.00 88.25 82 VAL A CA 1
ATOM 681 C C . VAL A 1 82 ? 3.164 20.060 3.083 1.00 88.25 82 VAL A C 1
ATOM 683 O O . VAL A 1 82 ? 3.566 21.190 3.326 1.00 88.25 82 VAL A O 1
ATOM 686 N N . SER A 1 83 ? 1.948 19.641 3.449 1.00 85.75 83 SER A N 1
ATOM 687 C CA . SER A 1 83 ? 0.964 20.558 4.042 1.00 85.75 83 SER A CA 1
ATOM 688 C C . SER A 1 83 ? 1.439 21.187 5.357 1.00 85.75 83 SER A C 1
ATOM 690 O O . SER A 1 83 ? 1.093 22.321 5.660 1.00 85.75 83 SER A O 1
ATOM 692 N N . ALA A 1 84 ? 2.226 20.470 6.166 1.00 84.19 84 ALA A N 1
ATOM 693 C CA . ALA A 1 84 ? 2.791 21.036 7.389 1.00 84.19 84 ALA A CA 1
ATOM 694 C C . ALA A 1 84 ? 3.832 22.132 7.105 1.00 84.19 84 ALA A C 1
ATOM 696 O O . ALA A 1 84 ? 3.876 23.108 7.845 1.00 84.19 84 ALA A O 1
ATOM 697 N N . ILE A 1 85 ? 4.645 21.977 6.056 1.00 86.88 85 ILE A N 1
ATOM 698 C CA . ILE A 1 85 ? 5.632 22.982 5.634 1.00 86.88 85 ILE A CA 1
ATOM 699 C C . ILE A 1 85 ? 4.920 24.225 5.092 1.00 86.88 85 ILE A C 1
ATOM 701 O O . ILE A 1 85 ? 5.194 25.320 5.571 1.00 86.88 85 ILE A O 1
ATOM 705 N N . GLU A 1 86 ? 3.946 24.046 4.196 1.00 86.25 86 GLU A N 1
ATOM 706 C CA . GLU A 1 86 ? 3.131 25.142 3.647 1.00 86.25 86 GLU A CA 1
ATOM 707 C C . GLU A 1 86 ? 2.445 25.947 4.764 1.00 86.25 86 GLU A C 1
ATOM 709 O O . GLU A 1 86 ? 2.472 27.174 4.769 1.00 86.25 86 GLU A O 1
ATOM 714 N N . ASN A 1 87 ? 1.892 25.265 5.775 1.00 82.56 87 ASN A N 1
ATOM 715 C CA . ASN A 1 87 ? 1.288 25.935 6.929 1.00 82.56 87 ASN A CA 1
ATOM 716 C C . ASN A 1 87 ? 2.303 26.762 7.741 1.00 82.56 87 ASN A C 1
ATOM 718 O O . ASN A 1 87 ? 1.935 27.798 8.287 1.00 82.56 87 ASN A O 1
ATOM 722 N N . VAL A 1 88 ? 3.558 26.314 7.855 1.00 83.50 88 VAL A N 1
ATOM 723 C CA . VAL A 1 88 ? 4.618 27.062 8.554 1.00 8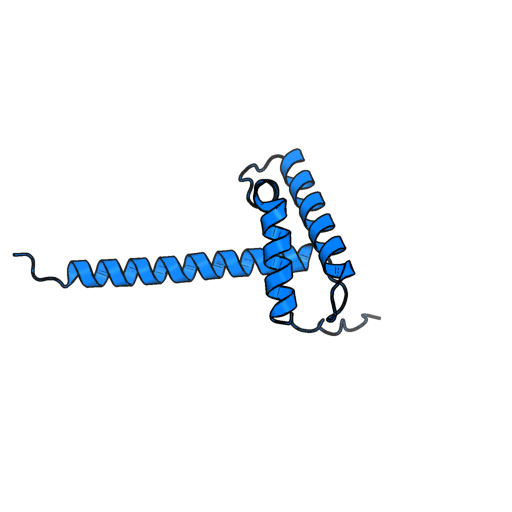3.50 88 VAL A CA 1
ATOM 724 C C . VAL A 1 88 ? 5.031 28.295 7.754 1.00 83.50 88 VAL A C 1
ATOM 726 O O . VAL A 1 88 ? 5.177 29.361 8.345 1.00 83.50 88 VAL A O 1
ATOM 729 N N . GLU A 1 89 ? 5.174 28.170 6.434 1.00 83.06 89 GLU A N 1
ATOM 730 C CA . GLU A 1 89 ? 5.483 29.297 5.543 1.00 83.06 89 GLU A CA 1
ATOM 731 C C . GLU A 1 89 ? 4.406 30.387 5.638 1.00 83.06 89 GLU A C 1
ATOM 733 O O . GLU A 1 89 ? 4.726 31.542 5.910 1.00 83.06 89 GLU A O 1
ATOM 738 N N . ILE A 1 90 ? 3.124 30.004 5.572 1.00 81.06 90 ILE A N 1
ATOM 739 C CA . ILE A 1 90 ? 1.991 30.931 5.738 1.00 81.06 90 ILE A CA 1
ATOM 740 C C . ILE A 1 90 ? 2.034 31.643 7.099 1.00 81.06 90 ILE A C 1
ATOM 742 O O . ILE A 1 90 ? 1.785 32.845 7.182 1.00 81.06 90 ILE A O 1
ATOM 746 N N . LEU A 1 91 ? 2.336 30.919 8.182 1.00 76.50 91 LEU A N 1
ATOM 747 C CA . LEU A 1 91 ? 2.421 31.515 9.519 1.00 76.50 91 LEU A CA 1
ATOM 748 C C . LEU A 1 91 ? 3.562 32.534 9.621 1.00 76.50 91 LEU A C 1
ATOM 750 O O . LEU A 1 91 ? 3.365 33.596 10.208 1.00 76.50 91 LEU A O 1
ATOM 754 N N . ILE A 1 92 ? 4.725 32.236 9.035 1.00 83.75 92 ILE A N 1
ATOM 755 C CA . ILE A 1 92 ? 5.869 33.156 8.995 1.00 83.75 92 ILE A CA 1
ATOM 756 C C . ILE A 1 92 ? 5.494 34.431 8.230 1.00 83.75 92 ILE A C 1
ATOM 758 O O . ILE A 1 92 ? 5.720 35.535 8.733 1.00 83.75 92 ILE A O 1
ATOM 762 N N . ASP A 1 93 ? 4.858 34.293 7.067 1.00 79.44 93 ASP A N 1
ATOM 763 C CA . ASP A 1 93 ? 4.440 35.427 6.240 1.00 79.44 93 ASP A CA 1
ATOM 764 C C . ASP A 1 93 ? 3.450 36.348 6.960 1.00 79.44 93 ASP A C 1
ATOM 766 O O . ASP A 1 93 ? 3.580 37.569 6.863 1.00 79.44 93 ASP A O 1
ATOM 770 N N . ILE A 1 94 ? 2.511 35.786 7.734 1.00 77.31 94 ILE A N 1
ATOM 771 C CA . ILE A 1 94 ? 1.575 36.552 8.574 1.00 77.31 94 ILE A CA 1
ATOM 772 C C . ILE A 1 94 ? 2.321 37.313 9.675 1.00 77.31 94 ILE A C 1
ATOM 774 O O . ILE A 1 94 ? 2.035 38.484 9.910 1.00 77.31 94 ILE A O 1
ATOM 778 N N . THR A 1 95 ? 3.285 36.676 10.347 1.00 79.25 95 THR A N 1
ATOM 779 C CA . THR A 1 95 ? 4.033 37.314 11.447 1.00 79.25 95 THR A CA 1
ATOM 780 C C . THR A 1 95 ? 4.993 38.411 10.991 1.00 79.25 95 THR A C 1
ATOM 782 O O . THR A 1 95 ? 5.337 39.279 11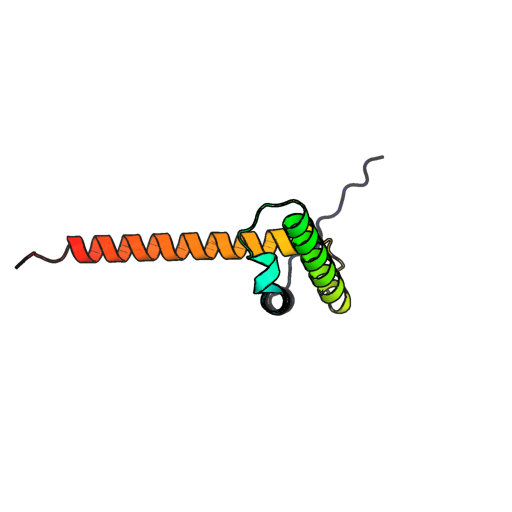.787 1.00 79.25 95 THR A O 1
ATOM 785 N N . ASN A 1 96 ? 5.409 38.386 9.724 1.00 77.81 96 ASN A N 1
ATOM 786 C CA . ASN A 1 96 ? 6.320 39.370 9.142 1.00 77.81 96 ASN A CA 1
ATOM 787 C C . ASN A 1 96 ? 5.595 40.568 8.506 1.00 77.81 96 ASN A C 1
ATOM 789 O O . ASN A 1 96 ? 6.260 41.501 8.052 1.00 77.81 96 ASN A O 1
ATOM 793 N N . GLN A 1 97 ? 4.257 40.574 8.464 1.00 62.47 97 GLN A N 1
ATOM 794 C CA . GLN A 1 97 ? 3.517 41.776 8.083 1.00 62.47 97 GLN A CA 1
ATOM 795 C C . GLN A 1 97 ? 3.618 42.808 9.217 1.00 62.47 97 GLN A C 1
ATOM 797 O O . GLN A 1 97 ? 3.351 42.460 10.370 1.00 62.47 97 GLN A O 1
ATOM 802 N N . PRO A 1 98 ? 3.970 44.076 8.934 1.00 65.25 98 PRO A N 1
ATOM 803 C CA . PRO A 1 98 ? 3.917 45.121 9.945 1.00 65.25 98 PRO A CA 1
ATOM 804 C C . PRO A 1 98 ? 2.469 45.259 10.425 1.00 65.25 98 PRO A C 1
ATOM 806 O O . PRO A 1 98 ? 1.577 45.629 9.660 1.00 65.25 98 PRO A O 1
ATOM 809 N N . THR A 1 99 ? 2.232 44.921 11.692 1.00 55.62 99 THR A N 1
ATOM 810 C CA . THR A 1 99 ? 0.956 45.178 12.362 1.00 55.62 99 THR A CA 1
ATOM 811 C C . THR A 1 99 ? 0.699 46.679 12.315 1.00 55.62 99 THR A C 1
ATOM 813 O O . THR A 1 99 ? 1.523 47.448 12.815 1.00 55.62 99 THR A O 1
ATOM 816 N N . THR A 1 100 ? -0.383 47.070 11.641 1.00 55.69 100 THR A N 1
ATOM 817 C CA . THR A 1 100 ? -0.788 48.470 11.445 1.00 55.69 100 THR A CA 1
ATOM 818 C C . THR A 1 100 ? -1.243 49.106 12.750 1.00 55.69 100 THR A C 1
ATOM 820 O O . THR A 1 100 ? -1.846 48.379 13.573 1.00 55.69 100 THR A O 1
#

Mean predicted aligned error: 7.5 Å